Protein AF-A0A957UTP7-F1 (afdb_monomer_lite)

Radius of gyration: 12.24 Å; chains: 1; bounding box: 28×25×32 Å

pLDDT: mean 93.24, std 10.15, range [47.16, 98.5]

Foldseek 3Di:
DDWDADPVLDIDDDDDPPAEADWDKDDDRSDIFTDGPDDPCPSVVVVVVCVVVVPDPPD

Secondary structure (DSSP, 8-state):
-EEEE-TT--EEEE--TTSPSSEEEEEETTEEEEEESPPTTHHHHHHHHHHHHHTSTT-

Structure (mmCIF, N/CA/C/O backbone):
data_AF-A0A957UTP7-F1
#
_entry.id   AF-A0A957UTP7-F1
#
loop_
_atom_site.group_PDB
_atom_site.id
_atom_site.type_symbol
_atom_site.label_atom_id
_atom_site.label_alt_id
_atom_site.label_comp_id
_atom_site.label_asym_id
_atom_site.label_entity_id
_atom_site.label_seq_id
_atom_site.pdbx_PDB_ins_code
_atom_site.Cartn_x
_atom_site.Cartn_y
_atom_site.Cartn_z
_atom_site.occupancy
_atom_site.B_iso_or_equiv
_atom_site.auth_seq_id
_atom_site.auth_comp_id
_atom_site.auth_asym_id
_atom_site.auth_atom_id
_atom_site.pdbx_PDB_model_num
ATOM 1 N N . GLN A 1 1 ? -4.335 -3.094 -10.298 1.00 94.94 1 GLN A N 1
ATOM 2 C CA . GLN A 1 1 ? -4.028 -2.862 -8.871 1.00 94.94 1 GLN A CA 1
ATOM 3 C C . GLN A 1 1 ? -5.311 -2.452 -8.174 1.00 94.94 1 GLN A C 1
ATOM 5 O O . GLN A 1 1 ? -6.104 -1.758 -8.800 1.00 94.94 1 GLN A O 1
ATOM 10 N N . VAL A 1 2 ? -5.540 -2.916 -6.948 1.00 97.81 2 VAL A N 1
ATOM 11 C CA . VAL A 1 2 ? -6.733 -2.577 -6.160 1.00 97.81 2 VAL A CA 1
ATOM 12 C C . VAL A 1 2 ? -6.374 -2.508 -4.681 1.00 97.81 2 VAL A C 1
ATOM 14 O O . VAL A 1 2 ? -5.585 -3.323 -4.210 1.00 97.81 2 VAL A O 1
ATOM 17 N N . GLY A 1 3 ? -6.983 -1.567 -3.968 1.00 97.94 3 GLY A N 1
ATOM 18 C CA . GLY A 1 3 ? -6.917 -1.467 -2.516 1.00 97.94 3 GLY A CA 1
ATOM 19 C C . GLY A 1 3 ? -8.267 -1.023 -1.984 1.00 97.94 3 GLY A C 1
ATOM 20 O O . GLY A 1 3 ? -8.988 -0.291 -2.663 1.00 97.94 3 GLY A O 1
ATOM 21 N N . MET A 1 4 ? -8.626 -1.526 -0.814 1.00 98.31 4 MET A N 1
ATOM 22 C CA . MET A 1 4 ? -9.931 -1.338 -0.206 1.00 98.31 4 MET A CA 1
ATOM 23 C C . MET A 1 4 ? -9.771 -1.202 1.302 1.00 98.31 4 MET A C 1
ATOM 25 O O . MET A 1 4 ? -9.006 -1.943 1.918 1.00 98.31 4 MET A O 1
ATOM 29 N N . VAL A 1 5 ? -10.532 -0.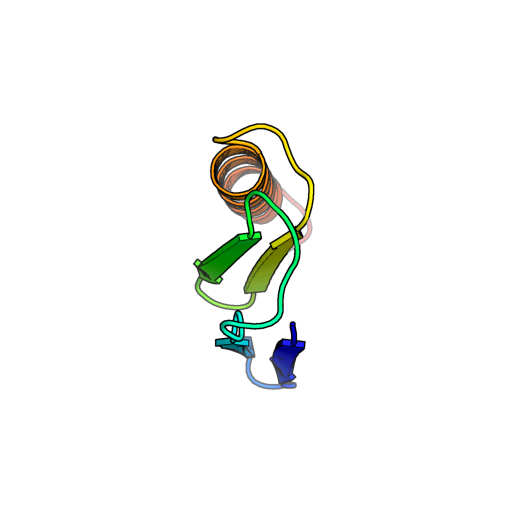275 1.872 1.00 97.81 5 VAL A N 1
ATOM 30 C CA . VAL A 1 5 ? -10.752 -0.140 3.310 1.00 97.81 5 VAL A CA 1
ATOM 31 C C . VAL A 1 5 ? -12.258 -0.120 3.510 1.00 97.81 5 VAL A C 1
ATOM 33 O O . VAL A 1 5 ? -12.960 0.598 2.794 1.00 97.81 5 VAL A O 1
ATOM 36 N N . ASP A 1 6 ? -12.768 -0.939 4.420 1.00 97.56 6 ASP A N 1
ATOM 37 C CA . ASP A 1 6 ? -14.193 -0.940 4.737 1.00 97.56 6 ASP A CA 1
ATOM 38 C C . ASP A 1 6 ? -14.544 -0.021 5.915 1.00 97.56 6 ASP A C 1
ATOM 40 O O . ASP A 1 6 ? -13.684 0.606 6.532 1.00 97.56 6 ASP A O 1
ATOM 44 N N . SER A 1 7 ? -15.834 0.059 6.244 1.00 96.81 7 SER A N 1
ATOM 45 C CA . SER A 1 7 ? -16.335 0.909 7.329 1.00 96.81 7 SER A CA 1
ATOM 46 C C . SER A 1 7 ? -15.885 0.486 8.730 1.00 96.81 7 SER A C 1
ATOM 48 O O . SER A 1 7 ? -16.099 1.237 9.676 1.00 96.81 7 SER A O 1
ATOM 50 N N . GLN A 1 8 ? -15.288 -0.700 8.882 1.00 96.81 8 GLN A N 1
ATOM 51 C CA . GLN A 1 8 ? -14.701 -1.176 10.135 1.00 96.81 8 GLN A CA 1
ATOM 52 C C . GLN A 1 8 ? -13.180 -0.954 10.172 1.00 96.81 8 GLN A C 1
ATOM 54 O O . GLN A 1 8 ? -12.525 -1.419 11.099 1.00 96.81 8 GLN A O 1
ATOM 59 N N . GLY A 1 9 ? -12.606 -0.284 9.166 1.00 94.69 9 GLY A N 1
ATOM 60 C CA . GLY A 1 9 ? -11.166 -0.054 9.064 1.00 94.69 9 GLY A CA 1
ATOM 61 C C . GLY A 1 9 ? -10.371 -1.283 8.615 1.00 94.69 9 GLY A C 1
ATOM 62 O O . GLY A 1 9 ? -9.142 -1.268 8.652 1.00 94.69 9 GLY A O 1
ATOM 63 N N . ARG A 1 10 ? -11.019 -2.363 8.160 1.00 97.94 10 ARG A N 1
ATOM 64 C CA . ARG A 1 10 ? -10.287 -3.524 7.637 1.00 97.94 10 ARG A CA 1
ATOM 65 C C . ARG A 1 10 ? -9.746 -3.168 6.260 1.00 97.94 10 ARG A C 1
ATOM 67 O O . ARG A 1 10 ? -10.511 -2.783 5.376 1.00 97.94 10 ARG A O 1
ATOM 74 N N . ALA A 1 11 ? -8.436 -3.308 6.088 1.00 97.94 11 ALA A N 1
ATOM 75 C CA . ALA A 1 11 ? -7.742 -2.941 4.864 1.00 97.94 11 ALA A CA 1
ATOM 76 C C . ALA A 1 11 ? -7.221 -4.176 4.115 1.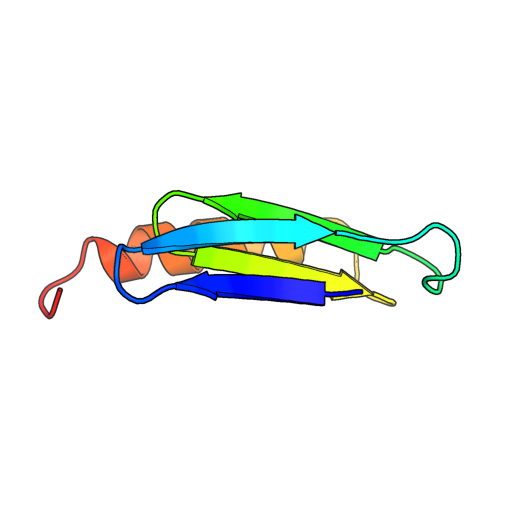00 97.94 11 ALA A C 1
ATOM 78 O O . ALA A 1 11 ? -6.754 -5.144 4.715 1.00 97.94 11 ALA A O 1
ATOM 79 N N . ALA A 1 12 ? -7.281 -4.128 2.787 1.00 98.38 12 ALA A N 1
ATOM 80 C CA . ALA A 1 12 ? -6.697 -5.125 1.899 1.00 98.38 12 ALA A CA 1
ATOM 81 C C . ALA A 1 12 ? -6.201 -4.459 0.614 1.00 98.38 12 ALA A C 1
ATOM 83 O O . ALA A 1 12 ? -6.816 -3.517 0.114 1.00 98.38 12 ALA A O 1
ATOM 84 N N . ALA A 1 13 ? -5.109 -4.968 0.048 1.00 98.25 13 ALA A N 1
ATOM 85 C CA . ALA A 1 13 ? -4.598 -4.515 -1.238 1.00 98.25 13 ALA A CA 1
ATOM 86 C C . ALA A 1 13 ? -4.038 -5.678 -2.058 1.00 98.25 13 ALA A C 1
ATOM 88 O O . ALA A 1 13 ? -3.640 -6.714 -1.529 1.00 98.25 13 ALA A O 1
ATOM 89 N N . PHE A 1 14 ? -4.043 -5.505 -3.376 1.00 98.12 14 PHE A N 1
ATOM 90 C CA . PHE A 1 14 ? -3.546 -6.477 -4.335 1.00 98.12 14 PHE A CA 1
ATOM 91 C C . PHE A 1 14 ? -2.845 -5.777 -5.504 1.00 98.12 14 PHE A C 1
ATOM 93 O O . PHE A 1 14 ? -3.423 -4.962 -6.238 1.00 98.12 14 PHE A O 1
ATOM 100 N N . THR A 1 15 ? -1.588 -6.162 -5.720 1.00 97.81 15 THR A N 1
ATOM 101 C CA . THR A 1 15 ? -0.794 -5.772 -6.887 1.00 97.81 15 THR A CA 1
ATOM 102 C C . THR A 1 15 ? -0.687 -6.979 -7.807 1.00 97.81 15 THR A C 1
ATOM 104 O O . THR A 1 15 ? 0.023 -7.934 -7.510 1.00 97.81 15 THR A O 1
ATOM 107 N N . GLY A 1 16 ? -1.425 -6.947 -8.917 1.00 96.69 16 GLY A N 1
ATOM 108 C CA . GLY A 1 16 ? -1.393 -8.019 -9.910 1.00 96.69 16 GLY A CA 1
ATOM 109 C C . GLY A 1 16 ? -0.107 -8.015 -10.734 1.00 96.69 16 GLY A C 1
ATOM 110 O O . GLY A 1 16 ? 0.495 -6.963 -10.946 1.00 96.69 16 GLY A O 1
ATOM 111 N N . SER A 1 17 ? 0.260 -9.178 -11.272 1.00 94.38 17 SER A N 1
ATOM 112 C CA . SER A 1 17 ? 1.452 -9.371 -12.112 1.00 94.38 17 SER A CA 1
ATOM 113 C C . SER A 1 17 ? 1.445 -8.574 -13.423 1.00 94.38 17 SER A C 1
ATOM 115 O O . SER A 1 17 ? 2.498 -8.375 -14.013 1.00 94.38 17 SER A O 1
ATOM 117 N N . GLY A 1 18 ? 0.279 -8.097 -13.874 1.00 95.12 18 GLY A N 1
ATOM 118 C CA . GLY A 1 18 ? 0.141 -7.233 -15.053 1.00 95.12 18 GLY A CA 1
ATOM 119 C C . GLY A 1 18 ? 0.353 -5.737 -14.792 1.00 95.12 18 GLY A C 1
ATOM 120 O O . GLY A 1 18 ? 0.088 -4.934 -15.682 1.00 95.12 18 GLY A O 1
ATOM 121 N N . CYS A 1 19 ? 0.757 -5.328 -13.583 1.00 93.44 19 CYS A N 1
ATOM 122 C CA . CYS A 1 19 ? 1.093 -3.926 -13.326 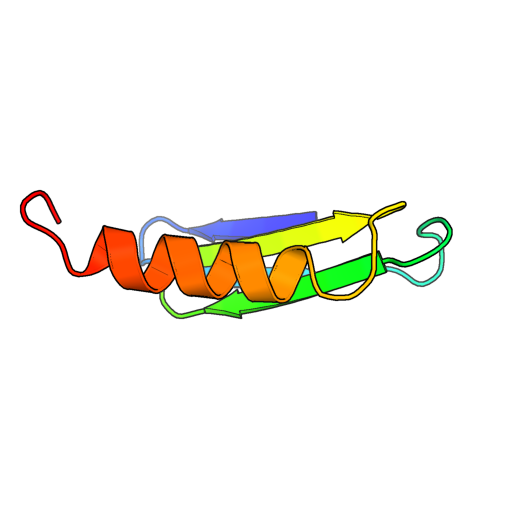1.00 93.44 19 CYS A CA 1
ATOM 123 C C . CYS A 1 19 ? 2.417 -3.555 -14.015 1.00 93.44 19 CYS A C 1
ATOM 125 O O . CYS A 1 19 ? 3.329 -4.373 -14.108 1.00 93.44 19 CYS A O 1
ATOM 127 N N . TYR A 1 20 ? 2.517 -2.310 -14.482 1.00 90.50 20 TYR A N 1
ATOM 128 C CA . TYR A 1 20 ? 3.722 -1.789 -15.129 1.00 90.50 20 TYR A CA 1
ATOM 129 C C . TYR A 1 20 ? 4.911 -1.659 -14.158 1.00 90.50 20 TYR A C 1
ATOM 131 O O . TYR A 1 20 ? 4.778 -1.899 -12.957 1.00 90.50 20 TYR A O 1
ATOM 139 N N . ALA A 1 21 ? 6.083 -1.312 -14.709 1.00 87.19 21 ALA A N 1
ATOM 140 C CA . ALA A 1 21 ? 7.367 -1.264 -14.007 1.00 87.19 21 ALA A CA 1
ATOM 141 C C . ALA A 1 21 ? 7.286 -0.550 -12.651 1.00 87.19 21 ALA A C 1
ATOM 143 O O . ALA A 1 21 ? 6.636 0.481 -12.546 1.00 87.19 21 ALA A O 1
ATOM 144 N N . TRP A 1 22 ? 7.965 -1.131 -11.656 1.00 93.44 22 TRP A N 1
ATOM 145 C CA . TRP A 1 22 ? 7.759 -0.952 -10.215 1.00 93.44 22 TRP A CA 1
ATOM 146 C C . TRP A 1 22 ? 6.281 -0.871 -9.818 1.00 93.44 22 TRP A C 1
ATOM 148 O O . TRP A 1 22 ? 5.598 0.110 -10.086 1.00 93.44 22 TRP A O 1
ATOM 158 N N . ALA A 1 23 ? 5.784 -1.884 -9.117 1.00 96.44 23 ALA A N 1
ATOM 159 C CA . ALA A 1 23 ? 4.445 -1.863 -8.554 1.00 96.44 23 ALA A CA 1
ATOM 160 C C . ALA A 1 23 ? 4.451 -2.530 -7.186 1.00 96.44 23 ALA A C 1
ATOM 162 O O . ALA A 1 23 ? 5.041 -3.593 -7.002 1.00 96.44 23 ALA A O 1
ATOM 163 N N . GLY A 1 24 ? 3.765 -1.914 -6.233 1.00 97.12 24 GLY A N 1
ATOM 164 C CA . GLY A 1 24 ? 3.766 -2.358 -4.849 1.00 97.12 24 GLY A CA 1
ATOM 165 C C . GLY A 1 24 ? 2.575 -1.807 -4.088 1.00 97.12 24 GLY A C 1
ATOM 166 O O . GLY A 1 24 ? 1.901 -0.875 -4.538 1.00 97.12 24 GLY A O 1
ATOM 167 N N . HIS A 1 25 ? 2.295 -2.428 -2.952 1.00 98.25 25 HIS A N 1
ATOM 168 C CA . HIS A 1 25 ? 1.343 -1.925 -1.979 1.00 98.25 25 HIS A CA 1
ATOM 169 C C . HIS A 1 25 ? 1.821 -2.247 -0.562 1.00 98.25 25 HIS A C 1
ATOM 171 O O . HIS A 1 25 ? 2.581 -3.190 -0.356 1.00 98.25 25 HIS A O 1
ATOM 177 N N . ILE A 1 26 ? 1.334 -1.474 0.401 1.00 98.50 26 ILE A N 1
ATOM 178 C CA . ILE A 1 26 ? 1.451 -1.694 1.839 1.00 98.50 26 ILE A CA 1
ATOM 179 C C . ILE A 1 26 ? 0.037 -1.649 2.405 1.00 98.50 26 ILE A C 1
ATOM 181 O O . ILE A 1 26 ? -0.742 -0.751 2.081 1.00 98.50 26 ILE A O 1
ATOM 185 N N . VAL A 1 27 ? -0.290 -2.620 3.249 1.00 98.31 27 VAL A N 1
ATOM 186 C CA . VAL A 1 27 ? -1.521 -2.627 4.040 1.00 98.31 27 VAL A CA 1
ATOM 187 C C . VAL A 1 27 ? -1.129 -2.312 5.475 1.00 98.31 27 VAL A C 1
ATOM 189 O O . VAL A 1 27 ? -0.288 -3.005 6.046 1.00 98.31 27 VAL A O 1
ATOM 192 N N . GLY A 1 28 ? -1.711 -1.256 6.028 1.00 95.81 28 GLY A N 1
ATOM 193 C CA . GLY A 1 28 ? -1.599 -0.911 7.437 1.00 95.81 28 GLY A CA 1
ATOM 194 C C . GLY A 1 28 ? -2.949 -1.033 8.134 1.00 95.81 28 GLY A C 1
ATOM 195 O O . GLY A 1 28 ? -3.969 -1.340 7.518 1.00 95.81 28 GLY A O 1
ATOM 196 N N . ASP A 1 29 ? -2.960 -0.799 9.439 1.00 94.25 29 ASP A N 1
ATOM 197 C CA . ASP A 1 29 ? -4.194 -0.796 10.220 1.00 94.25 29 ASP A CA 1
ATOM 198 C C . ASP A 1 29 ? -5.082 0.380 9.788 1.00 94.25 29 ASP A C 1
ATOM 200 O O . ASP A 1 29 ? -4.658 1.523 9.905 1.00 94.25 29 ASP A O 1
ATOM 204 N N . GLY A 1 30 ? -6.277 0.146 9.242 1.00 94.69 30 GLY A N 1
ATOM 205 C CA . GLY A 1 30 ? -7.159 1.226 8.775 1.00 94.69 30 GLY A CA 1
ATOM 206 C C . GLY A 1 30 ? -6.770 1.900 7.455 1.00 94.69 30 GLY A C 1
ATOM 207 O O . GLY A 1 30 ? -7.440 2.853 7.063 1.00 94.69 30 GLY A O 1
ATOM 208 N N . PHE A 1 31 ? -5.723 1.452 6.749 1.00 96.19 31 PHE A N 1
ATOM 209 C CA . PHE A 1 31 ? -5.324 2.061 5.473 1.00 96.19 31 PHE A CA 1
ATOM 210 C C . PHE A 1 31 ? -4.598 1.103 4.524 1.00 96.19 31 PHE A C 1
ATOM 212 O O . PHE A 1 31 ? -4.027 0.088 4.918 1.00 96.19 31 PHE A O 1
ATOM 219 N N . CYS A 1 32 ? -4.552 1.467 3.244 1.00 98.00 32 CYS A N 1
ATOM 220 C CA . CYS A 1 32 ? -3.666 0.833 2.276 1.00 98.00 32 CYS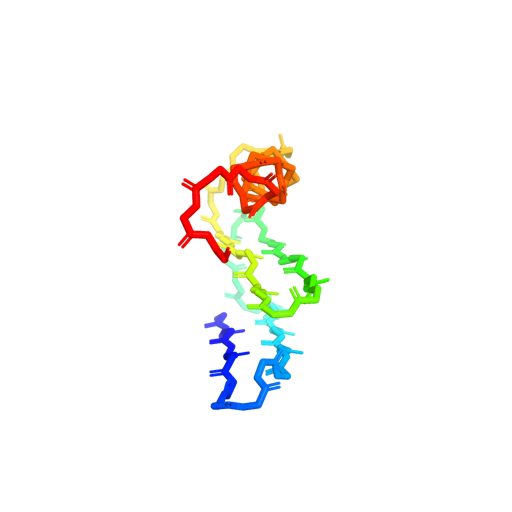 A CA 1
ATOM 221 C C . CYS A 1 32 ? -3.029 1.875 1.349 1.00 98.00 32 CYS A C 1
ATOM 223 O O . CYS A 1 32 ? -3.711 2.747 0.810 1.00 98.00 32 CYS A O 1
ATOM 225 N N . CYS A 1 33 ? -1.724 1.750 1.127 1.00 98.19 33 CYS A N 1
ATOM 226 C CA . CYS A 1 33 ? -0.942 2.570 0.209 1.00 98.19 33 CYS A CA 1
ATOM 227 C C . CYS A 1 33 ? -0.521 1.711 -0.983 1.00 98.19 33 CYS A C 1
ATOM 229 O O . CYS A 1 33 ? -0.085 0.581 -0.801 1.00 98.19 33 CYS A O 1
ATOM 231 N N . GLN A 1 34 ? -0.641 2.213 -2.209 1.00 97.81 34 GLN A N 1
ATOM 232 C CA . GLN A 1 34 ? -0.372 1.424 -3.414 1.00 97.81 34 GLN A CA 1
ATOM 233 C C . GLN A 1 34 ? 0.021 2.312 -4.589 1.00 97.81 34 GLN A C 1
ATOM 235 O O . GLN A 1 34 ? -0.384 3.471 -4.652 1.00 97.81 34 GLN A O 1
ATOM 240 N N . GLY A 1 35 ? 0.782 1.759 -5.528 1.00 97.38 35 GLY A N 1
ATOM 241 C CA . GLY A 1 35 ? 1.127 2.455 -6.764 1.00 97.38 35 GLY A CA 1
ATOM 242 C C . GLY A 1 35 ? 1.837 1.574 -7.785 1.00 97.38 35 GLY A C 1
ATOM 243 O O . GLY A 1 35 ? 2.227 0.441 -7.487 1.00 97.38 35 GLY A O 1
ATOM 244 N N . ASN A 1 36 ? 1.980 2.099 -9.000 1.00 97.50 36 ASN A N 1
ATOM 245 C CA . ASN A 1 36 ? 2.775 1.527 -10.085 1.00 97.50 36 ASN A CA 1
ATOM 246 C C . ASN A 1 36 ? 3.501 2.646 -10.856 1.00 97.50 36 ASN A C 1
ATOM 248 O O . ASN A 1 36 ? 3.056 3.791 -10.803 1.00 97.50 36 ASN A O 1
ATOM 252 N N . ILE A 1 37 ? 4.604 2.333 -11.550 1.00 96.88 37 ILE A N 1
ATOM 253 C CA . ILE A 1 37 ? 5.442 3.309 -12.282 1.00 96.88 37 ILE A CA 1
ATOM 254 C C . ILE A 1 37 ? 6.069 4.347 -11.332 1.00 96.88 37 ILE A C 1
ATOM 256 O O . ILE A 1 37 ? 6.331 5.489 -11.699 1.00 96.88 37 ILE A O 1
ATOM 260 N N . LEU A 1 38 ? 6.313 3.956 -10.077 1.00 95.94 38 LEU A N 1
ATOM 261 C CA . LEU A 1 38 ? 6.897 4.840 -9.068 1.00 95.94 38 LEU A CA 1
ATOM 262 C C . LEU A 1 38 ? 8.387 4.570 -8.869 1.00 95.94 38 LEU A C 1
ATOM 264 O O . LEU A 1 38 ? 8.907 3.497 -9.176 1.00 95.94 38 LEU A O 1
ATOM 268 N N . VAL A 1 39 ? 9.062 5.558 -8.286 1.00 97.38 39 VAL A N 1
ATOM 269 C CA . VAL A 1 39 ? 10.413 5.383 -7.753 1.00 97.38 39 VAL A CA 1
ATOM 270 C C . VAL A 1 39 ? 10.347 4.402 -6.568 1.00 97.38 39 VAL A C 1
ATOM 272 O O . VAL A 1 39 ? 9.467 4.563 -5.713 1.00 97.38 39 VAL A O 1
ATOM 275 N N . PRO A 1 40 ? 11.246 3.401 -6.474 1.00 94.94 40 PRO A N 1
ATOM 276 C CA . PRO A 1 40 ? 11.295 2.508 -5.318 1.00 94.94 40 PRO A CA 1
ATOM 277 C C . PRO A 1 40 ? 11.379 3.278 -3.992 1.00 94.94 40 PRO A C 1
ATOM 279 O O . PRO A 1 40 ? 12.104 4.265 -3.903 1.00 94.94 40 PRO A O 1
ATOM 282 N N . GLY A 1 41 ? 10.639 2.840 -2.969 1.00 96.88 41 GLY A N 1
ATOM 283 C CA . GLY A 1 41 ? 10.550 3.534 -1.677 1.00 96.88 41 GLY A CA 1
ATOM 284 C C . GLY A 1 41 ? 9.383 4.523 -1.553 1.00 96.88 41 GLY A C 1
ATOM 285 O O . GLY A 1 41 ? 9.100 4.999 -0.455 1.00 96.88 41 GLY A O 1
ATOM 286 N N . THR A 1 42 ? 8.686 4.854 -2.650 1.00 98.06 42 THR A N 1
ATOM 287 C CA . THR A 1 42 ? 7.594 5.847 -2.613 1.00 98.06 42 THR A CA 1
ATOM 288 C C . THR A 1 4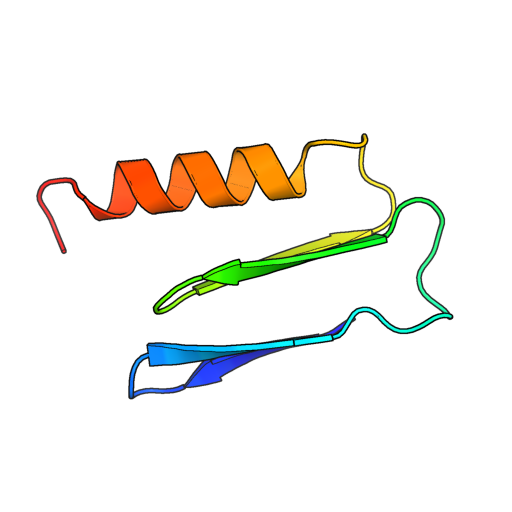2 ? 6.410 5.379 -1.763 1.00 98.06 42 THR A C 1
ATOM 290 O O . THR A 1 42 ? 5.860 6.163 -0.993 1.00 98.06 42 THR A O 1
ATOM 293 N N . VAL A 1 43 ? 5.996 4.111 -1.882 1.00 98.12 43 VAL A N 1
ATOM 294 C CA . VAL A 1 43 ? 4.837 3.594 -1.127 1.00 98.12 43 VAL A CA 1
ATOM 295 C C . VAL A 1 43 ? 5.177 3.432 0.353 1.00 98.12 43 VAL A C 1
ATOM 297 O O . VAL A 1 43 ? 4.328 3.691 1.198 1.00 98.12 43 VAL A O 1
ATOM 300 N N . GLU A 1 44 ? 6.421 3.082 0.666 1.00 98.38 44 GLU A N 1
ATOM 301 C CA . GLU A 1 44 ? 6.978 3.020 2.014 1.00 98.38 44 GLU A CA 1
ATOM 302 C C . GLU A 1 44 ? 6.956 4.400 2.678 1.00 98.38 44 GLU A C 1
ATOM 304 O O . GLU A 1 44 ? 6.425 4.548 3.778 1.00 98.38 44 GLU A O 1
ATOM 309 N N . ALA A 1 45 ? 7.460 5.426 1.983 1.00 98.31 45 ALA A N 1
ATOM 310 C CA . ALA A 1 45 ? 7.432 6.803 2.466 1.00 98.31 45 ALA A CA 1
ATOM 311 C C . ALA A 1 45 ? 5.994 7.318 2.652 1.00 98.31 45 ALA A C 1
ATOM 313 O O . ALA A 1 45 ? 5.697 7.977 3.647 1.00 98.31 45 ALA A O 1
ATOM 314 N N . MET A 1 46 ? 5.085 6.981 1.731 1.00 97.81 46 MET A N 1
ATOM 315 C CA . MET A 1 46 ? 3.668 7.344 1.825 1.00 97.81 46 MET A CA 1
ATOM 316 C C . MET A 1 46 ? 2.989 6.693 3.037 1.00 97.81 46 MET A C 1
ATOM 318 O O . MET A 1 46 ? 2.278 7.376 3.771 1.00 97.81 46 MET A O 1
ATOM 322 N N . ALA A 1 47 ? 3.235 5.402 3.275 1.00 97.69 47 ALA A N 1
ATOM 323 C CA . ALA A 1 47 ? 2.692 4.687 4.426 1.00 97.69 47 ALA A CA 1
ATOM 324 C C . ALA A 1 47 ? 3.228 5.245 5.754 1.00 97.69 47 ALA A C 1
ATOM 326 O O . ALA A 1 47 ? 2.451 5.434 6.687 1.00 97.69 47 ALA A O 1
ATOM 327 N N . ALA A 1 48 ? 4.528 5.549 5.826 1.00 96.69 48 ALA A N 1
ATOM 328 C CA . ALA A 1 48 ? 5.143 6.148 7.009 1.00 96.69 48 ALA A CA 1
ATOM 329 C C . ALA A 1 48 ? 4.561 7.538 7.314 1.00 96.69 48 ALA A C 1
ATOM 331 O O . ALA A 1 48 ? 4.139 7.790 8.439 1.00 96.69 48 ALA A O 1
ATOM 332 N N . CYS A 1 49 ? 4.465 8.400 6.297 1.00 96.25 49 CYS A N 1
ATOM 333 C CA . CYS A 1 49 ? 3.884 9.737 6.424 1.00 96.25 49 CYS A CA 1
ATOM 334 C C . CYS A 1 49 ? 2.418 9.682 6.880 1.00 96.25 49 CYS A C 1
ATOM 336 O O . CYS A 1 49 ? 2.023 10.411 7.786 1.00 96.25 49 CYS A O 1
ATOM 338 N N . PHE A 1 50 ? 1.612 8.784 6.299 1.00 94.62 50 PHE A N 1
ATOM 339 C CA . PHE A 1 50 ? 0.221 8.617 6.714 1.00 94.62 50 PHE A CA 1
ATOM 340 C C . PHE A 1 50 ? 0.115 8.132 8.164 1.00 94.62 50 PHE A C 1
ATOM 342 O O . PHE A 1 50 ? -0.647 8.707 8.934 1.00 94.62 50 PHE A O 1
ATOM 349 N N . ALA A 1 51 ? 0.895 7.120 8.556 1.00 92.00 51 ALA A N 1
ATOM 350 C CA . ALA A 1 51 ? 0.888 6.602 9.923 1.00 92.00 51 ALA A CA 1
ATOM 351 C C . ALA A 1 51 ? 1.299 7.664 10.960 1.00 92.00 51 ALA A C 1
ATOM 353 O O . ALA A 1 51 ? 0.713 7.719 12.039 1.00 92.00 51 ALA A O 1
ATOM 354 N N . GLU A 1 52 ? 2.265 8.525 10.628 1.00 92.50 52 GLU A N 1
ATOM 355 C CA . GLU A 1 52 ? 2.678 9.647 11.475 1.00 92.50 52 GLU A CA 1
ATOM 356 C C . GLU A 1 52 ? 1.583 10.716 11.584 1.00 92.50 52 GLU A C 1
ATOM 358 O O . GLU A 1 52 ? 1.219 11.116 12.689 1.00 92.50 52 GLU A O 1
ATOM 363 N N . ALA A 1 53 ? 1.018 11.147 10.452 1.00 90.81 53 ALA A N 1
ATOM 364 C CA . ALA A 1 53 ? -0.025 12.172 10.418 1.00 90.81 53 ALA A CA 1
ATOM 365 C C . ALA A 1 53 ? -1.299 11.733 11.151 1.00 90.81 53 ALA A C 1
ATOM 367 O O . ALA A 1 53 ? -1.954 12.537 11.812 1.00 90.81 53 ALA A O 1
ATOM 368 N N . ARG A 1 54 ? -1.626 10.444 11.043 1.00 85.12 54 ARG A N 1
ATOM 369 C CA . ARG A 1 54 ? -2.782 9.817 11.670 1.00 85.12 54 ARG A CA 1
ATOM 370 C C . ARG A 1 54 ? -2.694 9.811 13.201 1.00 85.12 54 ARG A C 1
ATOM 372 O O . ARG A 1 54 ? -3.691 10.030 13.865 1.00 85.12 54 ARG A O 1
ATOM 379 N N . GLY A 1 55 ? -1.491 9.696 13.767 1.00 73.69 55 GLY A N 1
ATOM 380 C CA . GLY A 1 55 ? -1.267 9.869 15.209 1.00 73.69 55 GLY A CA 1
ATOM 381 C C . GLY A 1 55 ? -1.376 11.319 15.717 1.00 73.69 55 GLY A C 1
ATOM 382 O O . GLY A 1 55 ? -1.072 11.574 16.884 1.00 73.69 55 GLY A O 1
ATOM 383 N N . GLY A 1 56 ? -1.739 12.276 14.856 1.00 72.75 56 GLY A N 1
ATOM 384 C CA . GLY A 1 56 ? -1.874 13.694 15.177 1.00 72.75 56 GLY A CA 1
ATOM 385 C C . GLY A 1 56 ? -3.265 14.099 15.694 1.00 72.75 56 GLY A C 1
ATOM 386 O O . GLY A 1 56 ? -4.213 13.320 15.661 1.00 72.75 56 GLY A O 1
ATOM 387 N N . PRO A 1 57 ? -3.420 15.346 16.176 1.00 47.16 57 PRO A N 1
ATOM 388 C CA . PRO A 1 57 ? -4.703 15.844 16.667 1.00 47.16 57 PRO A CA 1
ATOM 389 C C . PRO A 1 57 ? -5.734 15.948 15.530 1.00 47.16 57 PRO A C 1
ATOM 391 O O . PRO A 1 57 ? -5.561 16.746 14.609 1.00 47.16 57 PRO A O 1
ATOM 394 N N . GLY A 1 58 ? -6.817 15.168 15.622 1.00 61.75 58 GLY A N 1
ATOM 395 C CA . GLY A 1 58 ? -7.911 15.145 14.642 1.00 61.75 58 GLY A CA 1
ATOM 396 C C . GLY A 1 58 ? -8.402 13.748 14.245 1.00 61.75 58 GLY A C 1
ATOM 397 O O . GLY A 1 58 ? -9.428 13.669 13.569 1.00 61.75 58 GLY A O 1
ATOM 398 N N . GLU A 1 59 ? -7.707 12.686 14.666 1.00 57.09 59 GLU A N 1
ATOM 399 C CA . GLU A 1 59 ? -8.213 11.302 14.675 1.00 57.09 59 GLU A CA 1
ATOM 400 C C . GLU A 1 59 ? -8.878 10.93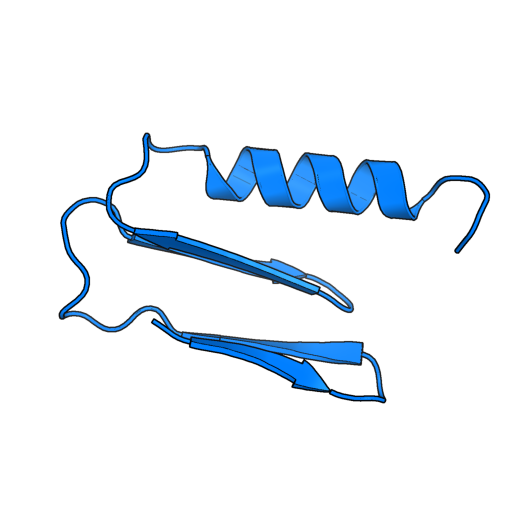2 16.014 1.00 57.09 59 GLU A C 1
ATOM 402 O O . GLU A 1 59 ? -8.466 11.493 17.061 1.00 57.09 59 GLU A O 1
#

Sequence (59 aa):
QVGMVDSQGRAAAFTGSGCYAWAGHIVGDGFCCQGNILVPGTVEAMAACFAEARGGPGE